Protein 6QB2 (pdb70)

Foldseek 3Di:
DDKADKDFDDVVQLVLCVVQQVVVCVVVVDHFPGWAFGIKIKDADDDDPPDDARIWIWTWTARDDQWIKTFICSVYTQDIDTNDGPPDDGDDDHD

B-factor: mean 106.4, std 24.96, range [65.97, 194.04]

CATH classification: 3.10.450.10

Nearest PDB structures (foldseek):
  6qb2-assembly1_A  TM=1.011E+00  e=2.665E-17  synthetic construct
  3kse-assembly3_F  TM=8.699E-01  e=7.686E-10  Homo sapiens
  1stf-assembly1_I  TM=8.499E-01  e=7.752E-07  Homo sapiens
  4n6v-assembly7_4  TM=8.663E-01  e=1.291E-06  Homo sapiens

Secondary structure (DSSP, 8-state):
-PPPPPEE--HHHHHHHHHHHHHHHHHHT---S-----EEEEEE-S--SSSSS-EEEEEEEEEETTEEEEE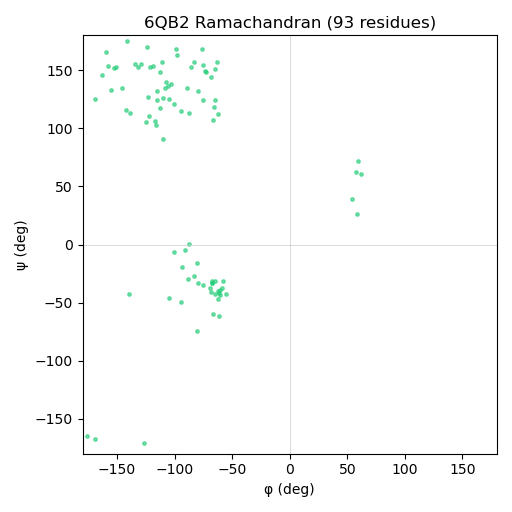EE---EEEEEEEE-TTPPP-----

Solvent-accessible surface area: 6103 Å² total; per-residue (Å²): 216,64,62,38,147,51,96,110,31,48,104,105,8,30,88,38,0,47,142,0,32,78,50,0,40,113,99,35,140,101,116,22,78,109,0,94,6,62,37,21,31,33,10,108,67,108,139,135,242,102,94,71,59,29,26,10,52,6,0,3,0,77,32,18,108,140,122,19,4,1,0,17,0,104,90,80,14,38,9,76,57,70,129,42,85,128,107,36,130,3,71,38,40,100,134

Radius of gyration: 12.66 Å; Cα contacts (8 Å, |Δi|>4): 181; chains: 1; bounding box: 24×37×29 Å

Sequence (95 aa):
RGLSEAKPATPEIQEIVDKVKPQLEEKTNETYGKLEAVQYKTQVLDTYRYILASTNYYIKVRAGDNKYMHLKVFRVLTGYQVDKNKDDELTGFEN

Structure (mmCIF, N/CA/C/O backbone):
data_6QB2
#
_entry.id   6QB2
#
_cell.length_a   96.124
_cell.length_b   96.124
_cell.length_c   29.859
_cell.angle_alpha   90.000
_cell.angle_beta   90.000
_cell.angle_gamma   90.000
#
_symmetry.space_group_name_H-M   'P 4 21 2'
#
loop_
_atom_site.group_PDB
_atom_site.id
_atom_site.type_symbol
_atom_site.label_atom_id
_atom_site.label_alt_id
_atom_site.label_comp_id
_atom_site.label_asym_id
_atom_site.label_entity_id
_atom_site.label_seq_id
_atom_site.pdbx_PDB_ins_code
_atom_site.Cartn_x
_atom_site.Cartn_y
_atom_site.Cartn_z
_atom_site.occupancy
_atom_site.B_iso_or_equiv
_atom_site.auth_seq_id
_atom_site.auth_comp_id
_atom_site.auth_asym_id
_atom_site.auth_atom_id
_atom_site.pdbx_PDB_model_num
ATOM 1 N N . ARG A 1 4 ? 40.27200 30.27913 -14.22310 1.000 144.07111 4 ARG A N 1
ATOM 2 C CA . ARG A 1 4 ? 40.56414 29.62803 -12.95160 1.000 147.29055 4 ARG A CA 1
ATOM 3 C C . ARG A 1 4 ? 41.53863 28.46705 -13.12892 1.000 154.75886 4 ARG A C 1
ATOM 4 O O . ARG A 1 4 ? 41.32492 27.37668 -12.59735 1.000 156.18049 4 ARG A O 1
ATOM 12 N N . GLY A 1 5 ? 42.61112 28.70974 -13.87777 1.000 156.99472 5 GLY A N 1
ATOM 13 C CA . GLY A 1 5 ? 43.60347 27.67584 -14.09270 1.000 152.02780 5 GLY A CA 1
ATOM 14 C C . GLY A 1 5 ? 44.45403 27.43373 -12.86016 1.000 136.78461 5 GLY A C 1
ATOM 15 O O . GLY A 1 5 ? 44.70590 28.33179 -12.05606 1.000 137.64346 5 GLY A O 1
ATOM 16 N N . LEU A 1 6 ? 44.90418 26.19162 -12.71549 1.000 120.37399 6 LEU A N 1
ATOM 17 C CA . LEU A 1 6 ? 45.72413 25.79664 -11.58131 1.000 109.66053 6 LEU A CA 1
ATOM 18 C C . LEU A 1 6 ? 47.19575 26.07989 -11.85129 1.000 108.23081 6 LEU A C 1
ATOM 19 O O . LEU A 1 6 ? 47.64992 26.08962 -12.99850 1.000 115.76046 6 LEU A O 1
ATOM 24 N N . SER A 1 7 ? 47.93978 26.30813 -10.77391 1.000 100.79679 7 SER A N 1
ATOM 25 C CA . SER A 1 7 ? 49.37522 26.49728 -10.87244 1.000 105.99468 7 SER A CA 1
ATOM 26 C C . SER A 1 7 ? 50.07163 25.15770 -11.09500 1.000 109.97451 7 SER A C 1
ATOM 27 O O . SER A 1 7 ? 49.47675 24.08302 -10.97053 1.000 107.30032 7 SER A O 1
ATOM 30 N N . GLU A 1 8 ? 51.35329 25.23033 -11.43291 1.000 107.51712 8 GLU A N 1
ATOM 31 C CA . GLU A 1 8 ? 52.15375 24.02540 -11.56222 1.000 111.70926 8 GLU A CA 1
ATOM 32 C C . GLU A 1 8 ? 52.49463 23.48285 -10.17937 1.000 108.06522 8 GLU A C 1
ATOM 33 O O . GLU A 1 8 ? 52.52165 24.21919 -9.18905 1.000 116.04274 8 GLU A O 1
ATOM 39 N N . ALA A 1 9 ? 52.73530 22.17720 -10.11452 1.000 108.03410 9 ALA A N 1
ATOM 40 C CA . ALA A 1 9 ? 53.06863 21.53866 -8.84836 1.000 114.89980 9 ALA A CA 1
ATOM 41 C C . ALA A 1 9 ? 54.40905 22.05890 -8.34240 1.000 115.72951 9 ALA A C 1
ATOM 42 O O . ALA A 1 9 ? 55.43991 21.88785 -9.00265 1.000 118.59837 9 ALA A O 1
ATOM 44 N N . LYS A 1 10 ? 54.39359 22.69816 -7.17249 1.000 99.06396 10 LYS A N 1
ATOM 45 C CA . LYS A 1 10 ? 55.59781 23.21643 -6.54443 1.000 93.38893 10 LYS A CA 1
ATOM 46 C C . LYS A 1 10 ? 55.89592 22.45277 -5.25863 1.000 100.93633 10 LYS A C 1
ATOM 47 O O . LYS A 1 10 ? 54.97352 21.98232 -4.58454 1.000 101.39537 10 LYS A O 1
ATOM 53 N N . PRO A 1 11 ? 57.16996 22.30173 -4.89402 1.000 108.85823 11 PRO A N 1
ATOM 54 C CA . PRO A 1 11 ? 57.48934 21.70391 -3.59338 1.000 96.41712 11 PRO A CA 1
ATOM 55 C C . PRO A 1 11 ? 56.99151 22.59145 -2.46499 1.000 93.94351 11 PRO A C 1
ATOM 56 O O . PRO A 1 11 ? 56.88967 23.81150 -2.60348 1.000 97.51375 11 PRO A O 1
ATOM 60 N N . ALA A 1 12 ? 56.66445 21.96501 -1.34139 1.000 96.90375 12 ALA A N 1
ATOM 61 C CA . ALA A 1 12 ? 56.06336 22.71800 -0.25513 1.000 91.26284 12 ALA A CA 1
ATOM 62 C C . ALA A 1 12 ? 57.12723 23.40785 0.59140 1.000 101.22603 12 ALA A C 1
ATOM 63 O O . ALA A 1 12 ? 58.29233 22.99881 0.64239 1.000 93.45180 12 ALA A O 1
ATOM 65 N N . THR A 1 13 ? 56.69650 24.46626 1.27285 1.000 98.24754 13 THR A N 1
ATOM 66 C CA . THR A 1 13 ? 57.55879 25.33473 2.06089 1.000 100.01511 13 THR A CA 1
ATOM 67 C C . THR A 1 13 ? 57.04870 25.39029 3.49842 1.000 111.42961 13 THR A C 1
ATOM 68 O O . THR A 1 13 ? 55.95188 24.88801 3.77725 1.000 120.61207 13 THR A O 1
ATOM 72 N N . PRO A 1 14 ? 57.81048 25.96024 4.44036 1.000 106.17852 14 PRO A N 1
ATOM 73 C CA . PRO A 1 14 ? 57.30980 26.04674 5.82420 1.000 105.82989 14 PRO A CA 1
ATOM 74 C C . PRO A 1 14 ? 55.99452 26.79831 5.97247 1.000 110.83769 14 PRO A C 1
ATOM 75 O O . PRO A 1 14 ? 55.20959 26.47014 6.87221 1.000 114.13385 14 PRO A O 1
ATOM 79 N N . GLU A 1 15 ? 55.71872 27.79452 5.12679 1.000 106.95200 15 GLU A N 1
ATOM 80 C CA . GLU A 1 15 ? 54.44938 28.50783 5.24752 1.000 105.60733 15 GLU A CA 1
ATOM 81 C C . GLU A 1 15 ? 53.27832 27.61953 4.84153 1.000 100.65115 15 GLU A C 1
ATOM 82 O O . GLU A 1 15 ? 52.20750 27.67309 5.45885 1.000 95.30461 15 GLU A O 1
ATOM 88 N N . ILE A 1 16 ? 53.46608 26.78262 3.81886 1.000 103.96533 16 ILE A N 1
ATOM 89 C CA . ILE A 1 16 ? 52.44110 25.80212 3.46615 1.000 111.52002 16 ILE A CA 1
ATOM 90 C C . ILE A 1 16 ? 52.23102 24.82598 4.61846 1.000 103.58785 16 ILE A C 1
ATOM 91 O O . ILE A 1 16 ? 51.09430 24.44548 4.93950 1.000 95.01675 16 ILE A O 1
ATOM 96 N N . GLN A 1 17 ? 53.32575 24.42207 5.27006 1.000 87.28128 17 GLN A N 1
ATOM 97 C CA . GLN A 1 17 ? 53.22441 23.53684 6.42371 1.000 92.86226 17 GLN A CA 1
ATOM 98 C C . GLN A 1 17 ? 52.41250 24.18020 7.54148 1.000 112.41308 17 GLN A C 1
ATOM 99 O O 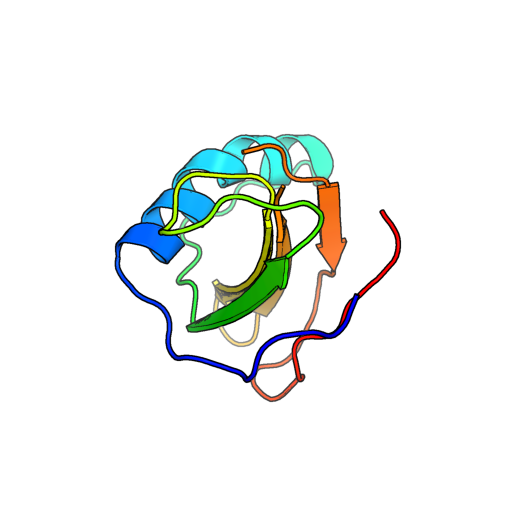. GLN A 1 17 ? 51.55769 23.52904 8.15354 1.000 114.52066 17 GLN A O 1
ATOM 105 N N . GLU A 1 18 ? 52.65095 25.46482 7.81181 1.000 112.61582 18 GLU A N 1
ATOM 106 C CA . GLU A 1 18 ? 51.87117 26.14454 8.84044 1.000 119.38732 18 GLU A CA 1
ATOM 107 C C . GLU A 1 18 ? 50.41621 26.31240 8.42160 1.000 120.39651 18 GLU A C 1
ATOM 108 O O . GLU A 1 18 ? 49.52302 26.30072 9.27579 1.000 119.87597 18 GLU A O 1
ATOM 114 N N . ILE A 1 19 ? 50.15546 26.45576 7.12053 1.000 112.63131 19 ILE A N 1
ATOM 115 C CA . ILE A 1 19 ? 48.77404 26.52226 6.64603 1.000 107.36882 19 ILE A CA 1
ATOM 116 C C . ILE A 1 19 ? 48.04510 25.21996 6.95790 1.000 104.04773 19 ILE A C 1
ATOM 117 O O . ILE A 1 19 ? 46.91574 25.22106 7.47279 1.000 97.26142 19 ILE A O 1
ATOM 122 N N . VAL A 1 20 ? 48.68059 24.08551 6.64863 1.000 97.47290 20 VAL A N 1
ATOM 123 C CA . VAL A 1 20 ? 48.02236 22.81424 6.94335 1.000 100.63484 20 VAL A CA 1
ATOM 124 C C . VAL A 1 20 ? 47.91633 22.61211 8.45264 1.000 108.14724 20 VAL A C 1
ATOM 125 O O . VAL A 1 20 ? 46.92707 22.05275 8.93973 1.000 107.29568 20 VAL A O 1
ATOM 129 N N . ASP A 1 21 ? 48.89152 23.10695 9.22274 1.000 105.34236 21 ASP A N 1
ATOM 130 C CA . ASP A 1 21 ? 48.81302 22.97646 10.67446 1.000 95.53759 21 ASP A CA 1
ATOM 131 C C . ASP A 1 21 ? 47.67506 23.80613 11.25543 1.000 100.86993 21 ASP A C 1
ATOM 132 O O . ASP A 1 21 ? 47.07208 23.40993 12.25901 1.000 111.92210 21 ASP A O 1
ATOM 137 N N . LYS A 1 22 ? 47.36938 24.95317 10.64649 1.000 91.56773 22 LYS A N 1
ATOM 138 C CA . LYS A 1 22 ? 46.30280 25.80391 11.16166 1.000 82.19268 22 LYS A CA 1
ATOM 139 C C . LYS A 1 22 ? 44.92866 25.34980 10.69137 1.000 102.37045 22 LYS A C 1
ATOM 140 O O . LYS A 1 22 ? 43.93232 25.60809 11.37667 1.000 117.12868 22 LYS A O 1
ATOM 146 N N . VAL A 1 23 ? 44.84255 24.68248 9.53387 1.000 97.49870 23 VAL A N 1
ATOM 147 C CA . VAL A 1 23 ? 43.55812 24.13811 9.09784 1.000 89.69990 23 VAL A CA 1
ATOM 148 C C . VAL A 1 23 ? 43.33652 22.70718 9.57473 1.000 98.57475 23 VAL A C 1
ATOM 149 O O . VAL A 1 23 ? 42.25251 22.15285 9.34761 1.000 102.07618 23 VAL A O 1
ATOM 153 N N . LYS A 1 24 ? 44.32754 22.08998 10.22145 1.000 101.66771 24 LYS A N 1
ATOM 154 C CA . LYS A 1 24 ? 44.13294 20.74542 10.75962 1.000 95.04050 24 LYS A CA 1
ATOM 155 C C . LYS A 1 24 ? 42.94391 20.61898 11.70871 1.000 107.28312 24 LYS A C 1
ATOM 156 O O . LYS A 1 24 ? 42.22730 19.60744 11.61187 1.000 99.12910 24 LYS A O 1
ATOM 162 N N . PRO A 1 25 ? 42.68734 21.54710 12.64244 1.000 111.21534 25 PRO A N 1
ATOM 163 C CA . PRO A 1 25 ? 41.49343 21.38353 13.49280 1.000 111.75169 25 PRO A CA 1
ATOM 164 C C . PRO A 1 25 ? 40.19486 21.32806 12.70583 1.000 119.25573 25 PRO A C 1
ATOM 165 O O . PRO A 1 25 ? 39.29424 20.55870 13.06349 1.000 126.70772 25 PRO A O 1
ATOM 169 N N . GLN A 1 26 ? 40.07589 22.11258 11.63172 1.000 109.11016 26 GLN A N 1
ATOM 170 C CA . GLN A 1 26 ? 38.88459 22.03566 10.79154 1.000 89.41570 26 GLN A CA 1
ATOM 171 C C . GLN A 1 26 ? 38.78101 20.67563 10.11283 1.000 106.77649 26 GLN A C 1
ATOM 172 O O . GLN A 1 26 ? 37.69469 20.08395 10.04921 1.000 98.29233 26 GLN A O 1
ATOM 178 N N . LEU A 1 27 ? 39.90628 20.16031 9.60644 1.000 98.21190 27 LEU A N 1
ATOM 179 C CA . LEU A 1 27 ? 39.90507 18.84157 8.97986 1.000 102.34993 27 LEU A CA 1
ATOM 180 C C . LEU A 1 27 ? 39.49211 17.75869 9.96841 1.000 100.28665 27 LEU A C 1
ATOM 181 O O . LEU A 1 27 ? 38.73174 16.84743 9.62104 1.000 100.00710 27 LEU A O 1
ATOM 186 N N . GLU A 1 28 ? 39.98278 17.84407 11.20732 1.000 103.04242 28 GLU A N 1
ATOM 187 C CA . GLU A 1 28 ? 39.63158 16.85048 12.21627 1.000 101.06859 28 GLU A CA 1
ATOM 188 C C . GLU A 1 28 ? 38.16487 16.96091 12.61140 1.000 109.77507 28 GLU A C 1
ATOM 189 O O . GLU A 1 28 ? 37.48443 15.94283 12.78096 1.000 108.13782 28 GLU A O 1
ATOM 195 N N . GLU A 1 29 ? 37.65803 18.18772 12.75731 1.000 111.85089 29 GLU A N 1
ATOM 196 C CA . GLU A 1 29 ? 36.24899 18.37177 13.08583 1.000 113.74560 29 GLU A CA 1
ATOM 197 C C . GLU A 1 29 ? 35.34641 17.87401 11.96510 1.000 120.50233 29 GLU A C 1
ATOM 198 O O . GLU A 1 29 ? 34.23534 17.39880 12.22756 1.000 128.38110 29 GLU A O 1
ATOM 204 N N . LYS A 1 30 ? 35.80455 17.96420 10.71435 1.000 119.94185 30 LYS A N 1
ATOM 205 C CA . LYS A 1 30 ? 34.99849 17.47863 9.60010 1.000 106.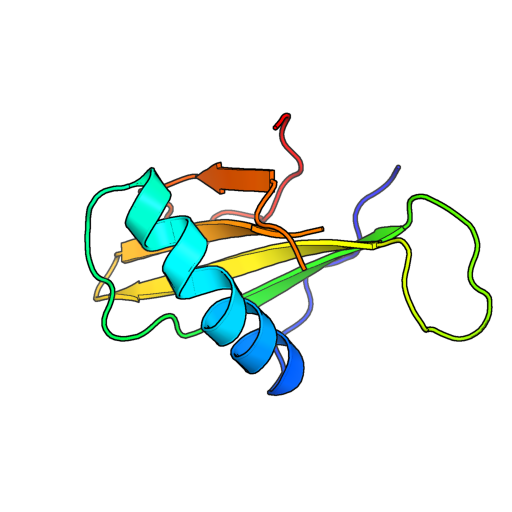67239 30 LYS A CA 1
ATOM 206 C C . LYS A 1 30 ? 35.08224 15.96443 9.43991 1.000 122.76366 30 LYS A C 1
ATOM 207 O O . LYS A 1 30 ? 34.09440 15.33612 9.04371 1.000 123.13515 30 LYS A O 1
ATOM 213 N N . THR A 1 31 ? 36.23165 15.35853 9.74392 1.000 124.80848 31 THR A N 1
ATOM 214 C CA . THR A 1 31 ? 36.40600 13.92136 9.56823 1.000 124.98773 31 THR A CA 1
ATOM 215 C C . THR A 1 31 ? 36.26028 13.12372 10.85877 1.000 123.48664 31 THR A C 1
ATOM 216 O O . THR A 1 31 ? 36.26805 11.88939 10.80125 1.000 121.16319 31 THR A O 1
ATOM 220 N N . ASN A 1 32 ? 36.12938 13.79001 12.00850 1.000 126.21256 32 ASN A N 1
ATOM 221 C CA . ASN A 1 32 ? 36.02301 13.12083 13.30836 1.000 126.95480 32 ASN A CA 1
ATOM 222 C C . ASN A 1 32 ? 37.18433 12.15462 13.53342 1.000 129.00613 32 ASN A C 1
ATOM 223 O O . ASN A 1 32 ? 37.01730 11.05711 14.06970 1.000 139.17225 32 ASN A O 1
ATOM 228 N N . GLU A 1 33 ? 38.37696 12.57209 13.11573 1.000 128.43943 33 GLU A N 1
ATOM 229 C CA . GLU A 1 33 ? 39.59056 11.78829 13.28548 1.000 131.69557 33 GLU A CA 1
ATOM 230 C C . GLU A 1 33 ? 40.75629 12.73316 13.52939 1.000 138.75961 33 GLU A C 1
ATOM 231 O O . GLU A 1 33 ? 40.89785 13.74431 12.83669 1.000 138.48596 33 GLU A O 1
ATOM 237 N N . THR A 1 34 ? 41.58454 12.40209 14.51654 1.000 139.31812 34 THR A N 1
ATOM 238 C CA . THR A 1 34 ? 42.73539 13.22204 14.86850 1.000 140.10024 34 THR A CA 1
ATOM 239 C C . THR A 1 34 ? 43.94759 12.79487 14.05106 1.000 132.17472 34 THR A C 1
ATOM 240 O O . THR A 1 34 ? 44.22213 11.59878 13.91318 1.000 134.50331 34 THR A O 1
ATOM 244 N N . TYR A 1 35 ? 44.66781 13.77503 13.51343 1.000 125.10034 35 TYR A N 1
ATOM 245 C CA . TYR A 1 35 ? 45.86424 13.53836 12.71641 1.000 108.87924 35 TYR A CA 1
ATOM 246 C C . TYR A 1 35 ? 47.05952 14.11981 13.45716 1.000 111.90382 35 TYR A C 1
ATOM 247 O O . TYR A 1 35 ? 47.06805 15.31008 13.78952 1.000 123.38816 35 TYR A O 1
ATOM 256 N N . GLY A 1 36 ? 48.06548 13.28181 13.71009 1.000 110.20683 36 GLY A N 1
ATOM 257 C CA . GLY A 1 36 ? 49.21319 13.73423 14.47836 1.000 121.27977 36 GLY A CA 1
ATOM 258 C C . GLY A 1 36 ? 50.15043 14.62441 13.68485 1.000 134.04782 36 GLY A C 1
ATOM 259 O O . GLY A 1 36 ? 50.74839 15.55477 14.23441 1.000 140.47128 36 GLY A O 1
ATOM 260 N N . LYS A 1 37 ? 50.29852 14.35274 12.38867 1.000 133.81343 37 LYS A N 1
ATOM 261 C CA . LYS A 1 37 ? 51.22422 15.11618 11.56158 1.000 117.37747 37 LYS A CA 1
ATOM 262 C C . LYS A 1 37 ? 50.77575 15.05258 10.11005 1.000 110.39314 37 LYS A C 1
ATOM 263 O O . LYS A 1 37 ? 50.45280 13.97331 9.60535 1.000 114.45203 37 LYS A O 1
ATOM 269 N N . LEU A 1 38 ? 50.75320 16.20853 9.45079 1.000 101.59694 38 LEU A N 1
ATOM 270 C CA . LEU A 1 38 ? 50.47367 16.31807 8.02229 1.000 106.20904 38 LEU A CA 1
ATOM 271 C C . LEU A 1 38 ? 51.67473 17.00106 7.38369 1.000 108.87410 38 LEU A C 1
ATOM 272 O O . LEU A 1 38 ? 51.90933 18.19265 7.61373 1.000 113.68582 38 LEU A O 1
ATOM 277 N N . GLU A 1 39 ? 52.43242 16.25048 6.58070 1.000 106.53373 39 GLU A N 1
ATOM 278 C CA . GLU A 1 39 ? 53.76501 16.69574 6.19334 1.000 114.62263 39 GLU A CA 1
ATOM 279 C C . GLU A 1 39 ? 53.76745 17.70621 5.05082 1.000 113.37771 39 GLU A C 1
ATOM 280 O O . GLU A 1 39 ? 54.78993 18.37116 4.84747 1.000 133.83016 39 GLU A O 1
ATOM 286 N N . ALA A 1 40 ? 52.66482 17.85176 4.31121 1.000 85.36310 40 ALA A N 1
ATOM 287 C CA . ALA A 1 40 ? 52.56747 18.85259 3.24506 1.000 81.63351 40 ALA A CA 1
ATOM 288 C C . ALA A 1 40 ? 53.65392 18.63036 2.18425 1.000 77.92489 40 ALA A C 1
ATOM 289 O O . ALA A 1 40 ? 54.66902 19.32006 2.13276 1.000 86.41429 40 ALA A O 1
ATOM 291 N N . VAL A 1 41 ? 53.45913 17.56502 1.40484 1.000 95.05794 41 VAL A N 1
ATOM 292 C CA . VAL A 1 41 ? 54.41660 17.21413 0.35364 1.000 87.66088 41 VAL A CA 1
ATOM 293 C C . VAL A 1 41 ? 54.52369 18.33100 -0.68402 1.000 89.19488 41 VAL A C 1
ATOM 294 O O . VAL A 1 41 ? 55.59654 18.91226 -0.88498 1.000 92.37303 41 VAL A O 1
ATOM 298 N N . GLN A 1 42 ? 53.41947 18.64001 -1.36993 1.000 84.14685 42 GLN A N 1
ATOM 299 C CA . GLN A 1 42 ? 53.43922 19.62470 -2.44787 1.000 87.40448 42 GLN A CA 1
ATOM 300 C C . GLN A 1 42 ? 52.16534 20.45775 -2.41158 1.000 85.91246 42 GLN A C 1
ATOM 301 O O . GLN A 1 42 ? 51.25057 20.19863 -1.62735 1.000 87.28592 42 GLN A O 1
ATOM 307 N N . TYR A 1 43 ? 52.10649 21.46478 -3.28400 1.000 83.95157 43 TYR A N 1
ATOM 308 C CA . TYR A 1 43 ? 50.96518 22.36857 -3.30657 1.000 81.72980 43 TYR A CA 1
ATOM 309 C C . TYR A 1 43 ? 50.85211 23.04062 -4.66885 1.000 92.12183 43 TYR A C 1
ATOM 310 O O . TYR A 1 43 ? 51.84418 23.20655 -5.38501 1.000 94.88997 43 TYR A O 1
ATOM 319 N N . LYS A 1 44 ? 49.62100 23.42147 -5.00621 1.000 75.90395 44 LYS A N 1
ATOM 320 C CA . LYS A 1 44 ? 49.30714 24.24537 -6.16516 1.000 85.52025 44 LYS A CA 1
ATOM 321 C C . LYS A 1 44 ? 48.43805 25.41277 -5.71483 1.000 88.20106 44 LYS A C 1
ATOM 322 O O . LYS A 1 44 ? 47.72745 25.32293 -4.71070 1.000 92.65765 44 LYS A O 1
ATOM 328 N N . THR A 1 45 ? 48.47923 26.50946 -6.47569 1.000 85.67140 45 THR A N 1
ATOM 329 C CA . THR A 1 45 ? 47.72303 27.71216 -6.14300 1.000 95.32234 45 THR A CA 1
ATOM 330 C C . THR A 1 45 ? 46.72873 28.05229 -7.24697 1.000 79.17637 45 THR A C 1
ATOM 331 O O . THR A 1 45 ? 46.93369 27.72338 -8.41915 1.000 83.45489 45 THR A O 1
ATOM 335 N N . GLN A 1 46 ? 45.65438 28.73534 -6.85906 1.000 77.21014 46 GLN A N 1
ATOM 336 C CA . GLN A 1 46 ? 44.60470 29.14516 -7.78774 1.000 99.00950 46 GLN A CA 1
ATOM 337 C C . GLN A 1 46 ? 44.18142 30.56232 -7.42508 1.000 111.83858 46 GLN A C 1
ATOM 338 O O . GLN A 1 46 ? 43.60895 30.78323 -6.35406 1.000 102.60931 46 GLN A O 1
ATOM 344 N N . VAL A 1 47 ? 44.46504 31.51951 -8.30290 1.000 115.29118 47 VAL A N 1
ATOM 345 C CA . VAL A 1 47 ? 44.06525 32.90286 -8.06717 1.000 115.22557 47 VAL A CA 1
ATOM 346 C C . VAL A 1 47 ? 42.59245 33.05942 -8.41918 1.000 103.75270 47 VAL A C 1
ATOM 347 O O . VAL A 1 47 ? 42.14387 32.61323 -9.48172 1.000 106.55721 47 VAL A O 1
ATOM 351 N N . LEU A 1 48 ? 41.83118 33.68178 -7.51855 1.000 103.37938 48 LEU A N 1
ATOM 352 C CA . LEU A 1 48 ? 40.40792 33.92664 -7.72764 1.000 112.18367 48 LEU A CA 1
ATOM 353 C C . LEU A 1 48 ? 40.10908 35.38205 -8.07158 1.000 134.23879 48 LEU A C 1
ATOM 354 O O . LEU A 1 48 ? 39.34605 35.65371 -9.00295 1.000 132.69481 48 LEU A O 1
ATOM 359 N N . ASP A 1 49 ? 40.68948 36.32673 -7.32990 1.000 149.66467 49 ASP A N 1
ATOM 360 C CA . ASP A 1 49 ? 40.55216 37.74598 -7.63953 1.000 163.63895 49 ASP A CA 1
ATOM 361 C C . ASP A 1 49 ? 41.93103 38.38997 -7.73371 1.000 157.15278 49 ASP A C 1
ATOM 362 O O . ASP A 1 49 ? 42.94615 37.68683 -7.72839 1.000 155.80390 49 ASP A O 1
ATOM 367 N N . THR A 1 50 ? 41.98448 39.71756 -7.81739 1.000 158.08346 50 THR A N 1
ATOM 368 C CA . THR A 1 50 ? 43.22279 40.43343 -8.10171 1.000 151.92420 50 THR A CA 1
ATOM 369 C C . THR A 1 50 ? 43.82315 40.99593 -6.81775 1.000 163.29527 50 THR A C 1
ATOM 370 O O . THR A 1 50 ? 43.18031 41.78571 -6.11697 1.000 179.42715 50 THR A O 1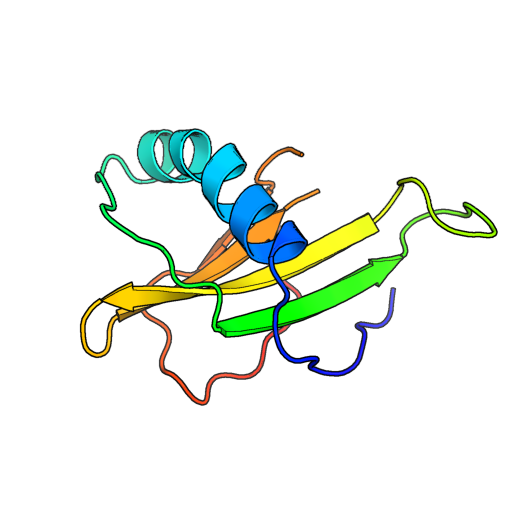
ATOM 374 N N . TYR A 1 51 ? 45.05548 40.58644 -6.52125 1.000 159.67512 51 TYR A N 1
ATOM 375 C CA . TYR A 1 51 ? 45.88349 41.19927 -5.48426 1.000 166.41225 51 TYR A CA 1
ATOM 376 C C . TYR A 1 51 ? 47.30611 41.18944 -6.02718 1.000 167.46660 51 TYR A C 1
ATOM 377 O O . TYR A 1 51 ? 47.87844 40.11527 -6.23593 1.000 178.75401 51 TYR A O 1
ATOM 386 N N . ARG A 1 52 ? 47.87481 42.37704 -6.25288 1.000 154.00351 52 ARG A N 1
ATOM 387 C CA . ARG A 1 52 ? 48.95761 42.50904 -7.22588 1.000 155.13761 52 ARG A CA 1
ATOM 388 C C . ARG A 1 52 ? 50.22221 41.77040 -6.79081 1.000 169.43944 52 ARG A C 1
ATOM 389 O O . ARG A 1 52 ? 50.69667 40.87176 -7.49628 1.000 177.29489 52 ARG A O 1
ATOM 397 N N . TYR A 1 53 ? 50.79972 42.13128 -5.64152 1.000 163.42831 53 TYR A N 1
ATOM 398 C CA . TYR A 1 53 ? 52.09826 41.54271 -5.30756 1.000 138.36024 53 TYR A CA 1
ATOM 399 C C . TYR A 1 53 ? 51.93996 40.14453 -4.71535 1.000 133.50823 53 TYR A C 1
ATOM 400 O O . TYR A 1 53 ? 52.21271 39.14628 -5.38848 1.000 148.63456 53 TYR A O 1
ATOM 402 N N . ILE A 1 54 ? 51.50242 40.05535 -3.45572 1.000 132.90917 54 ILE A N 1
ATOM 403 C CA . ILE A 1 54 ? 50.80911 38.88632 -2.91456 1.000 125.00809 54 ILE A CA 1
ATOM 404 C C . ILE A 1 54 ? 50.24179 39.25409 -1.54996 1.000 121.83306 54 ILE A C 1
ATOM 405 O O . ILE A 1 54 ? 50.98755 39.70106 -0.66971 1.000 118.93276 54 ILE A O 1
ATOM 407 N N . LEU A 1 55 ? 48.93739 39.07015 -1.34135 1.000 122.83123 55 LEU A N 1
ATOM 408 C CA . LEU A 1 55 ? 48.44453 39.08943 0.03198 1.000 137.17012 55 LEU A CA 1
ATOM 409 C C . LEU A 1 55 ? 47.38923 38.02922 0.33400 1.000 142.14567 55 LEU A C 1
ATOM 410 O O . LEU A 1 55 ? 47.43361 37.39025 1.39039 1.000 148.63087 55 LEU A O 1
ATOM 412 N N . ALA A 1 56 ? 46.44620 37.82931 -0.57961 1.000 137.37416 56 ALA A N 1
ATOM 413 C CA . ALA A 1 56 ? 45.23132 37.07136 -0.28041 1.000 141.46614 56 ALA A CA 1
ATOM 414 C C . ALA A 1 56 ? 44.49081 36.79965 -1.58786 1.000 135.05972 56 ALA A C 1
ATOM 415 O O . ALA A 1 56 ? 45.03555 36.99085 -2.68302 1.000 110.31402 56 ALA A O 1
ATOM 417 N N . SER A 1 57 ? 43.23959 36.34378 -1.45919 1.000 138.49504 57 SER A N 1
ATOM 418 C CA . SER A 1 57 ? 42.37360 35.96774 -2.57490 1.000 139.03623 57 SER A CA 1
ATOM 419 C C . SER A 1 57 ? 42.94583 34.80440 -3.37562 1.000 122.04360 57 SER A C 1
ATOM 420 O O . SER A 1 57 ? 43.20522 34.93079 -4.57781 1.000 126.58092 57 SER A O 1
ATOM 423 N N . THR A 1 58 ? 43.12724 33.65968 -2.72411 1.000 114.74330 58 THR A N 1
ATOM 424 C CA . THR A 1 58 ? 43.74103 32.51934 -3.38522 1.000 118.61324 58 THR A CA 1
ATOM 425 C C . THR A 1 58 ? 43.25230 31.21789 -2.76075 1.000 99.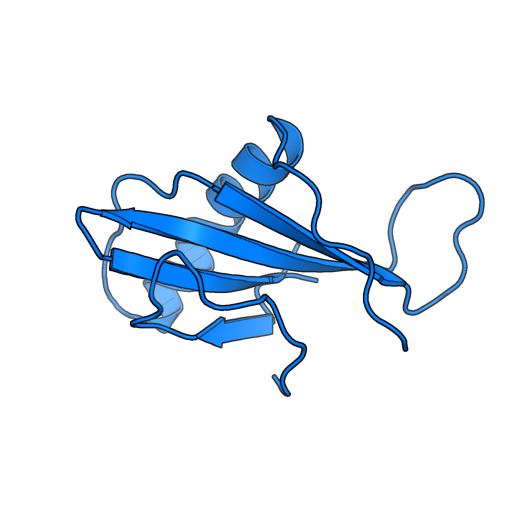72993 58 THR A C 1
ATOM 426 O O . THR A 1 58 ? 42.87480 31.17126 -1.58608 1.000 88.05207 58 THR A O 1
ATOM 430 N N . ASN A 1 59 ? 43.24818 30.16405 -3.57000 1.000 85.89013 59 ASN A N 1
ATOM 431 C CA . ASN A 1 59 ? 42.98226 28.81046 -3.10859 1.000 92.51368 59 ASN A CA 1
ATOM 432 C C . ASN A 1 59 ? 44.27341 28.00670 -3.14602 1.000 87.01098 59 ASN A C 1
ATOM 433 O O . ASN A 1 59 ? 45.03334 28.07657 -4.11714 1.000 90.00282 59 ASN A O 1
ATOM 438 N N . TYR A 1 60 ? 44.52644 27.25900 -2.08012 1.000 86.78627 60 TYR A N 1
ATOM 439 C CA . TYR A 1 60 ? 45.63371 26.32071 -2.03618 1.000 85.56028 60 TYR A CA 1
ATOM 440 C C . TYR A 1 60 ? 45.09705 24.90197 -2.15340 1.000 92.14078 60 TYR A C 1
ATOM 441 O O . TYR A 1 60 ? 44.07728 24.55881 -1.54257 1.000 80.07927 60 TYR A O 1
ATOM 450 N N . TYR A 1 61 ? 45.77214 24.09430 -2.96700 1.000 79.68212 61 TYR A N 1
ATOM 451 C CA . TYR A 1 61 ? 45.52602 22.66036 -3.06354 1.000 74.53909 61 TYR A CA 1
ATOM 452 C C . TYR A 1 61 ? 46.80230 21.98827 -2.57899 1.000 73.80320 61 TYR A C 1
ATOM 453 O O . TYR A 1 61 ? 47.80024 21.94363 -3.30363 1.000 91.40557 61 TYR A O 1
ATOM 462 N N . ILE A 1 62 ? 46.77344 21.48442 -1.35015 1.000 79.42309 62 ILE A N 1
ATOM 463 C CA . ILE A 1 62 ? 47.95563 20.96326 -0.67685 1.000 78.96029 62 ILE A CA 1
ATOM 464 C C . ILE A 1 62 ? 47.82386 19.45292 -0.55912 1.000 73.83707 62 ILE A C 1
ATOM 465 O O . ILE A 1 62 ? 46.81484 18.94900 -0.05021 1.000 71.80930 62 ILE A O 1
ATOM 470 N N . LYS A 1 63 ? 48.83487 18.73269 -1.03866 1.000 70.31792 63 LYS A N 1
ATOM 471 C CA . LYS A 1 63 ? 48.94797 17.29932 -0.80213 1.000 68.67987 63 LYS A CA 1
ATOM 472 C C . LYS A 1 63 ? 49.68024 17.10460 0.51910 1.000 76.65239 63 LYS A C 1
ATOM 473 O O . LYS A 1 63 ? 50.85990 17.44879 0.64070 1.000 76.25908 63 LYS A O 1
ATOM 479 N N . VAL A 1 64 ? 48.98168 16.57052 1.51327 1.000 84.15195 64 VAL A N 1
ATOM 480 C CA . VAL A 1 64 ? 49.55465 16.32832 2.82986 1.000 88.82990 64 VAL A CA 1
ATOM 481 C C . VAL A 1 64 ? 49.75937 14.83164 3.00036 1.000 80.40148 64 VAL A C 1
ATOM 482 O O . VAL A 1 64 ? 48.92810 14.02646 2.56571 1.000 74.18502 64 VAL A O 1
ATOM 486 N N . ARG A 1 65 ? 50.88162 14.46072 3.60823 1.000 75.60351 65 ARG A N 1
ATOM 487 C CA . ARG A 1 65 ? 51.13099 13.07834 3.98888 1.000 72.11463 65 ARG A CA 1
ATOM 488 C C . ARG A 1 65 ? 50.69042 12.89949 5.43444 1.000 82.17069 65 ARG A C 1
ATOM 489 O O . ARG A 1 65 ? 51.25716 13.51854 6.34311 1.000 68.02696 65 ARG A O 1
ATOM 497 N N . ALA A 1 66 ? 49.66152 12.08101 5.64183 1.000 81.09986 66 ALA A N 1
ATOM 498 C CA . ALA A 1 66 ? 49.16669 11.83032 6.98719 1.000 93.74357 66 ALA A CA 1
ATOM 499 C C . ALA A 1 66 ? 49.89104 10.67608 7.65376 1.000 100.12446 66 ALA A C 1
ATOM 500 O O . ALA A 1 66 ? 50.02891 10.66217 8.88278 1.000 101.80552 66 ALA A O 1
ATOM 502 N N . GLY A 1 67 ? 50.36410 9.71954 6.86883 1.000 103.70859 67 GLY A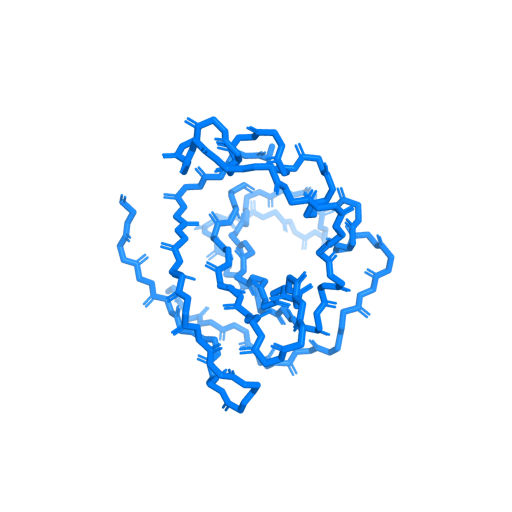 N 1
ATOM 503 C CA . GLY A 1 67 ? 51.09676 8.60575 7.43267 1.000 90.97292 67 GLY A CA 1
ATOM 504 C C . GLY A 1 67 ? 51.61090 7.69360 6.34673 1.000 90.24824 67 GLY A C 1
ATOM 505 O O . GLY A 1 67 ? 51.63417 8.05597 5.16819 1.000 97.45269 67 GLY A O 1
ATOM 506 N N . ASP A 1 68 ? 52.01386 6.49368 6.75870 1.000 78.25741 68 ASP A N 1
ATOM 507 C CA . ASP A 1 68 ? 52.59532 5.53491 5.83081 1.000 81.30920 68 ASP A CA 1
ATOM 508 C C . ASP A 1 68 ? 51.58696 5.15944 4.75545 1.000 80.97731 68 ASP A C 1
ATOM 509 O O . ASP A 1 68 ? 50.57657 4.51039 5.04445 1.000 101.42851 68 ASP A O 1
ATOM 514 N N . ASN A 1 69 ? 51.85776 5.56680 3.51383 1.000 93.07627 69 ASN A N 1
ATOM 515 C CA . ASN A 1 69 ? 50.95800 5.33160 2.38388 1.000 92.56542 69 ASN A CA 1
ATOM 516 C C . ASN A 1 69 ? 49.58196 5.94787 2.61908 1.000 92.58130 69 ASN A C 1
ATOM 517 O O . ASN A 1 69 ? 48.58079 5.48677 2.06360 1.000 91.10457 69 ASN A O 1
ATOM 522 N N . LYS A 1 70 ? 49.52064 6.98994 3.44750 1.000 78.78373 70 LYS A N 1
ATOM 523 C CA . LYS A 1 70 ? 48.27540 7.70229 3.72994 1.000 83.33230 70 LYS A CA 1
ATOM 524 C C . LYS A 1 70 ? 48.48545 9.18251 3.42282 1.000 84.92059 70 LYS A C 1
ATOM 525 O O . LYS A 1 70 ? 49.15278 9.89093 4.18694 1.000 75.99986 70 LYS A O 1
ATOM 531 N N . TYR A 1 71 ? 47.90808 9.62678 2.30395 1.000 86.98589 71 TYR A N 1
ATOM 532 C CA . TYR A 1 71 ? 47.94990 11.00583 1.84198 1.000 86.90611 71 TYR A CA 1
ATOM 533 C C . TYR A 1 71 ? 46.53678 11.55683 1.71015 1.000 81.29167 71 TYR A C 1
ATOM 534 O O . TYR A 1 71 ? 45.58495 10.81235 1.45583 1.000 84.04796 71 TYR A O 1
ATOM 543 N N . MET A 1 72 ? 46.41492 12.87682 1.85561 1.000 85.13421 72 MET A N 1
ATOM 544 C CA . MET A 1 72 ? 45.15989 13.58793 1.65268 1.000 82.15418 72 MET A CA 1
ATOM 545 C C . MET A 1 72 ? 45.41089 14.83069 0.81008 1.000 74.56312 72 MET A C 1
ATOM 546 O O . MET A 1 72 ? 46.52109 15.37007 0.78505 1.000 75.03281 72 MET A O 1
ATOM 551 N N . HIS A 1 73 ? 44.36784 15.28686 0.12367 1.000 72.42555 73 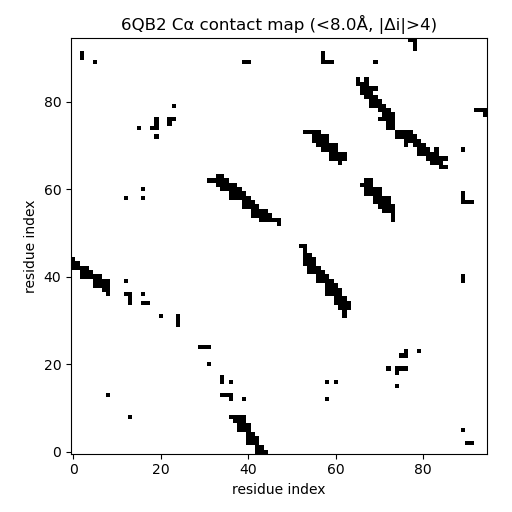HIS A N 1
ATOM 552 C CA . HIS A 1 73 ? 44.41873 16.51988 -0.65494 1.000 75.09914 73 HIS A CA 1
ATOM 553 C C . HIS A 1 73 ? 43.49825 17.54715 -0.00994 1.000 72.56289 73 HIS A C 1
ATOM 554 O O . HIS A 1 73 ? 42.28483 17.33620 0.06286 1.000 71.97080 73 HIS A O 1
ATOM 561 N N . LEU A 1 74 ? 44.07537 18.64996 0.45319 1.000 83.73222 74 LEU A N 1
ATOM 562 C CA . LEU A 1 74 ? 43.33542 19.70938 1.12383 1.000 82.42013 74 LEU A CA 1
ATOM 563 C C . LEU A 1 74 ? 43.12532 20.88517 0.17820 1.000 75.15041 74 LEU A C 1
ATOM 564 O O . LEU A 1 74 ? 44.03571 21.27100 -0.56061 1.000 79.13456 74 LEU A O 1
ATOM 569 N N . LYS A 1 75 ? 41.92228 21.45605 0.21039 1.000 73.79507 75 LYS A N 1
ATOM 570 C CA . LYS A 1 75 ? 41.58085 22.66652 -0.52843 1.000 67.96889 75 LYS A CA 1
ATOM 571 C C . LYS A 1 75 ? 41.24038 23.73224 0.50130 1.000 79.53786 75 LYS A C 1
ATOM 572 O O . LYS A 1 75 ? 40.17046 23.67772 1.12215 1.000 83.86902 75 LYS A O 1
ATOM 578 N N . VAL A 1 76 ? 42.15020 24.69102 0.67854 1.000 75.41111 76 VAL A N 1
ATOM 579 C CA . VAL A 1 76 ? 42.05336 25.71969 1.70840 1.000 80.16175 76 VAL A CA 1
ATOM 580 C C . VAL A 1 76 ? 41.90506 27.07737 1.03365 1.000 85.30132 76 VAL A C 1
ATOM 581 O O . VAL A 1 76 ? 42.66205 27.40431 0.11203 1.000 92.56569 76 VAL A O 1
ATOM 585 N N . PHE A 1 77 ? 40.94145 27.86751 1.49784 1.000 98.59407 77 PHE A N 1
ATOM 586 C CA . PHE A 1 77 ? 40.76452 29.23050 0.99866 1.000 96.17089 77 PHE A CA 1
ATOM 587 C C . PHE A 1 77 ? 41.48449 30.23582 1.89125 1.000 84.46490 77 PHE A C 1
ATOM 588 O O . PHE A 1 77 ? 42.54728 30.75038 1.53400 1.000 92.60007 77 PHE A O 1
ATOM 596 N N . ARG A 1 93 ? 41.93708 31.47235 6.63239 1.000 112.14628 93 ARG A N 1
ATOM 597 C CA . ARG A 1 93 ? 42.24357 30.23812 5.91549 1.000 115.79927 93 ARG A CA 1
ATOM 598 C C . ARG A 1 93 ? 41.26339 29.12946 6.29844 1.000 107.83515 93 ARG A C 1
ATOM 599 O O . ARG A 1 93 ? 41.49714 28.38328 7.25162 1.000 92.91599 93 ARG A O 1
ATOM 601 N N . VAL A 1 94 ? 40.17096 29.02585 5.54173 1.000 105.85794 94 VAL A N 1
ATOM 602 C CA . VAL A 1 94 ? 39.06576 28.12304 5.85097 1.000 102.32921 94 VAL A CA 1
ATOM 603 C C . VAL A 1 94 ? 39.11471 26.92270 4.91397 1.000 99.77415 94 VAL A C 1
ATOM 604 O O . VAL A 1 94 ? 39.11723 27.08021 3.68590 1.000 100.91169 94 VAL A O 1
ATOM 608 N N . LEU A 1 95 ? 39.13916 25.72233 5.49404 1.000 103.50933 95 LEU A N 1
ATOM 609 C CA . LEU A 1 95 ? 39.19095 24.48269 4.72254 1.000 96.84202 95 LEU A CA 1
ATOM 610 C C . LEU A 1 95 ? 37.89286 24.30353 3.95011 1.000 84.85633 95 LEU A C 1
ATOM 611 O O . LEU A 1 95 ? 36.85344 23.98469 4.53604 1.000 92.35300 95 LEU A O 1
ATOM 616 N N . THR A 1 96 ? 37.94594 24.49206 2.63298 1.000 80.11657 96 THR A N 1
ATOM 617 C CA . THR A 1 96 ? 36.74693 24.34909 1.81844 1.000 76.12786 96 THR A CA 1
ATOM 618 C C . THR A 1 96 ? 36.58301 22.95337 1.23483 1.000 80.45953 96 THR A C 1
ATOM 619 O O . THR A 1 96 ? 35.46887 22.59391 0.84506 1.000 81.10041 96 THR A O 1
ATOM 623 N N . GLY A 1 97 ? 37.64628 22.15316 1.16688 1.000 84.39229 97 GLY A N 1
ATOM 624 C CA . GLY A 1 97 ? 37.46989 20.81549 0.62785 1.000 88.23960 97 GLY A CA 1
ATOM 625 C C . GLY A 1 97 ? 38.57909 19.87891 1.04672 1.000 81.87355 97 GLY A C 1
ATOM 626 O O . GLY A 1 97 ? 39.63672 20.30001 1.51792 1.000 77.70847 97 GLY A O 1
ATOM 627 N N . TYR A 1 98 ? 38.32952 18.58683 0.84712 1.000 65.96577 98 TYR A N 1
ATOM 628 C CA . TYR A 1 98 ? 39.35043 17.58531 1.11826 1.000 70.41065 98 TYR A CA 1
ATOM 629 C C . TYR A 1 98 ? 38.98451 16.28190 0.42706 1.000 81.48739 98 TYR A C 1
ATOM 630 O O . TYR A 1 98 ? 37.80688 15.93803 0.28662 1.000 84.00209 98 TYR A O 1
ATOM 639 N N . GLN A 1 99 ? 40.01800 15.57482 -0.01269 1.000 76.29421 99 GLN A N 1
ATOM 640 C CA . GLN A 1 99 ? 39.90158 14.22559 -0.54327 1.000 80.48127 99 GLN A CA 1
ATOM 641 C C . GLN A 1 99 ? 40.80418 13.31357 0.27449 1.000 77.59028 99 GLN A C 1
ATOM 642 O O . GLN A 1 99 ? 41.99352 13.60376 0.44841 1.000 78.28315 99 GLN A O 1
ATOM 648 N N . VAL A 1 100 ? 40.23671 12.22676 0.78302 1.000 86.10561 100 VAL A N 1
ATOM 649 C CA . VAL A 1 100 ? 40.96217 11.28854 1.61901 1.000 84.36444 100 VAL A CA 1
ATOM 650 C C . VAL A 1 100 ? 41.41213 10.11781 0.75485 1.000 75.80795 100 VAL A C 1
ATOM 651 O O . VAL A 1 100 ? 40.92279 9.90844 -0.35781 1.000 88.51451 100 VAL A O 1
ATOM 655 N N . ASP A 1 101 ? 42.37763 9.35329 1.26869 1.000 70.44754 101 ASP A N 1
ATOM 656 C CA . ASP A 1 101 ? 42.86152 8.12749 0.63087 1.000 73.36808 101 ASP A CA 1
ATOM 657 C C . ASP A 1 101 ? 43.37002 8.40581 -0.78578 1.000 85.83834 101 ASP A C 1
ATOM 658 O O . ASP A 1 101 ? 42.84264 7.90186 -1.77996 1.000 88.28604 101 ASP A O 1
ATOM 663 N N . LYS A 1 102 ? 44.40847 9.22916 -0.86144 1.000 93.13121 102 LYS A N 1
ATOM 664 C CA . LYS A 1 102 ? 45.12321 9.46768 -2.10441 1.000 90.00911 102 LYS A CA 1
ATOM 665 C C . LYS A 1 102 ? 46.51121 8.84703 -2.01462 1.000 95.04251 102 LYS A C 1
ATOM 666 O O . LYS A 1 102 ? 47.04184 8.61610 -0.92421 1.000 97.09795 102 LYS A O 1
ATOM 672 N N . ASN A 1 103 ? 47.09444 8.55990 -3.17239 1.000 89.94143 103 ASN A N 1
ATOM 673 C CA . ASN A 1 103 ? 48.43975 8.01071 -3.21603 1.000 100.77667 103 ASN A CA 1
ATOM 674 C C . ASN A 1 103 ? 49.45808 9.10848 -3.51144 1.000 98.04590 103 ASN A C 1
ATOM 675 O O . ASN A 1 103 ? 49.11673 10.23479 -3.88020 1.000 85.32622 103 ASN A O 1
ATOM 680 N N . LYS A 1 104 ? 50.73409 8.75388 -3.33496 1.000 110.34429 104 LYS A N 1
ATOM 681 C CA . LYS A 1 104 ? 51.80771 9.74129 -3.39926 1.000 100.44460 104 LYS A CA 1
ATOM 682 C C . LYS A 1 104 ? 51.87493 10.41496 -4.76411 1.000 85.75314 104 LYS A C 1
ATOM 683 O O . LYS A 1 104 ? 52.11264 11.62374 -4.85478 1.000 80.94849 104 LYS A O 1
ATOM 689 N N . ASP A 1 105 ? 51.66316 9.65571 -5.83452 1.000 93.05615 105 ASP A N 1
ATOM 690 C CA . ASP A 1 105 ? 51.82823 10.16540 -7.18891 1.000 97.06248 105 ASP A CA 1
ATOM 691 C C . ASP A 1 105 ? 50.57531 10.83462 -7.74516 1.000 94.61880 105 ASP A C 1
ATOM 692 O O . ASP A 1 105 ? 50.59869 11.29402 -8.89250 1.000 91.95791 105 ASP A O 1
ATOM 697 N N . ASP A 1 106 ? 49.49069 10.90255 -6.97386 1.000 93.24622 106 ASP A N 1
ATOM 698 C CA . ASP A 1 106 ? 48.26451 11.53327 -7.45270 1.000 85.06615 106 ASP A CA 1
ATOM 699 C C . ASP A 1 106 ? 48.49955 13.02163 -7.67602 1.000 88.29696 106 ASP A C 1
ATOM 700 O O . ASP A 1 106 ? 48.92688 13.73544 -6.76122 1.000 84.07218 106 ASP A O 1
ATOM 705 N N . GLU A 1 107 ? 48.22235 13.48972 -8.88983 1.000 86.36335 107 GLU A N 1
ATOM 706 C CA . GLU A 1 107 ? 48.33959 14.91170 -9.17772 1.000 92.39215 107 GLU A CA 1
ATOM 707 C C . GLU A 1 107 ? 47.26774 15.69390 -8.42868 1.000 81.45882 107 GLU A C 1
ATOM 708 O O . GLU A 1 107 ? 46.14481 15.21916 -8.23742 1.000 81.29633 107 GLU A O 1
ATOM 714 N N . LEU A 1 108 ? 47.62896 16.89364 -7.98603 1.000 86.66704 108 LEU A N 1
ATOM 715 C CA . LEU A 1 108 ? 46.66863 17.78361 -7.34820 1.000 82.23287 108 LEU A CA 1
ATOM 716 C C . LEU A 1 108 ? 45.76209 18.39254 -8.40864 1.000 89.44129 108 LEU A C 1
ATOM 717 O O . LEU A 1 108 ? 46.24074 19.00466 -9.36957 1.000 84.23979 108 LEU A O 1
ATOM 722 N N . THR A 1 109 ? 44.45547 18.21634 -8.24121 1.000 101.62280 109 THR A N 1
ATOM 723 C CA . THR A 1 109 ? 43.47554 18.71807 -9.18927 1.000 102.26158 109 THR A CA 1
ATOM 724 C C . THR A 1 109 ? 42.37760 19.45950 -8.44197 1.000 98.99917 109 THR A C 1
ATOM 725 O O . THR A 1 109 ? 42.10022 19.18017 -7.27191 1.000 99.01174 109 THR A O 1
ATOM 729 N N . GLY A 1 110 ? 41.76083 20.41673 -9.12817 1.000 89.87798 110 GLY A N 1
ATOM 730 C CA . GLY A 1 110 ? 40.66813 21.15234 -8.52962 1.000 81.37040 110 GLY A CA 1
ATOM 731 C C . GLY A 1 110 ? 39.41003 20.31256 -8.42877 1.000 92.64046 110 GLY A C 1
ATOM 732 O O . GLY A 1 110 ? 39.14514 19.43634 -9.25245 1.000 101.55378 110 GLY A O 1
ATOM 733 N N . PHE A 1 111 ? 38.62344 20.58873 -7.39147 1.000 100.72362 111 PHE A N 1
ATOM 734 C CA . PHE A 1 111 ? 37.37393 19.87746 -7.16902 1.000 106.57514 111 PHE A CA 1
ATOM 735 C C . PHE A 1 111 ? 36.39905 20.79263 -6.44377 1.000 118.78024 111 PHE A C 1
ATOM 736 O O . PHE A 1 111 ? 36.80365 21.70562 -5.71815 1.000 120.92613 111 PHE A O 1
ATOM 744 N N . GLU A 1 112 ? 35.10905 20.53878 -6.65182 1.000 133.10647 112 GLU A N 1
ATOM 745 C CA . GLU A 1 112 ? 34.07514 21.33810 -6.01355 1.000 140.77739 112 GLU A CA 1
ATOM 746 C C . GLU 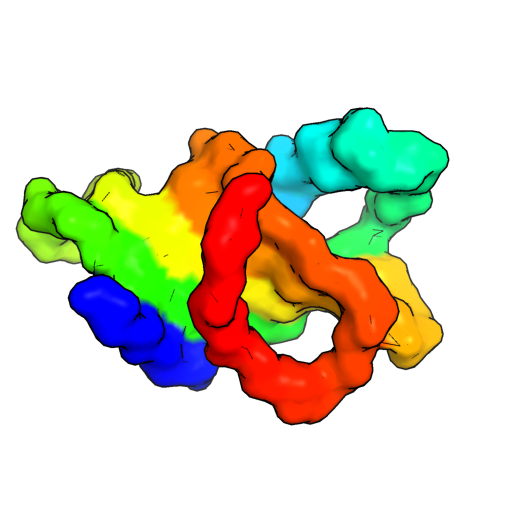A 1 112 ? 34.13809 21.18274 -4.49620 1.000 139.86528 112 GLU A C 1
ATOM 747 O O . GLU A 1 112 ? 34.65572 20.19794 -3.96229 1.000 126.74182 112 GLU A O 1
ATOM 749 N N . ASN A 1 113 ? 33.60285 22.17928 -3.79999 1.000 148.21690 113 ASN A N 1
ATOM 750 C CA . ASN A 1 113 ? 33.61240 22.18158 -2.34275 1.000 142.86101 113 ASN A CA 1
ATOM 751 C C . ASN A 1 113 ? 32.22945 21.87550 -1.77557 1.000 140.96944 113 ASN A C 1
ATOM 752 O O . ASN A 1 113 ? 32.10644 21.26680 -0.71286 1.000 136.51617 113 ASN A O 1
#